Protein AF-A0ABD1AX30-F1 (afdb_monomer)

Foldseek 3Di:
DDPDPPVVVVVVVVVVVVVVVVVVVVVVVVVPPDPPWDKDKDQDPDAAPDWDWDFDDDPVDTPGIDIDHHRDIDMDIHD

Organism: NCBI:txid228776

Sequence (79 aa):
MAFSDKPHYILMFMISSTLVLFATALDVSTFATFPGEKHVVIYNVVPNRQLLYAHCKSSEIDFGMIQIHGILDFLLTFR

Nearest PDB structures (foldseek):
  7e3n-assembly1_A-2  TM=3.123E-01  e=4.889E+00  Trypanosoma brucei brucei TREU927

pLDDT: mean 72.46, std 11.46, range [42.72, 88.69]

Mean predicted aligned error: 15.59 Å

Radius of gyration: 27.98 Å; Cα contacts (8 Å, |Δi|>4): 77; chains: 1; bounding box: 55×11×78 Å

Structure (mmCIF, N/CA/C/O backbone):
data_AF-A0ABD1AX30-F1
#
_entry.id   AF-A0ABD1AX30-F1
#
loop_
_atom_site.group_PDB
_atom_site.id
_atom_site.type_symbol
_atom_site.label_atom_id
_atom_site.label_alt_id
_atom_site.label_comp_id
_atom_site.label_asym_id
_atom_site.label_entity_id
_atom_site.label_seq_id
_atom_site.pdbx_PDB_ins_code
_atom_site.Cartn_x
_atom_site.Cartn_y
_atom_site.Cartn_z
_atom_site.occupancy
_atom_site.B_iso_or_equiv
_atom_site.auth_seq_id
_atom_site.auth_comp_id
_atom_site.auth_asym_id
_atom_site.auth_atom_id
_atom_site.pdbx_PDB_model_num
ATOM 1 N N . MET A 1 1 ? 37.987 0.449 -48.235 1.00 42.72 1 MET A N 1
ATOM 2 C CA . MET A 1 1 ? 36.718 -0.094 -47.708 1.00 42.72 1 MET A CA 1
ATOM 3 C C . MET A 1 1 ? 35.630 0.289 -48.695 1.00 42.72 1 MET A C 1
ATOM 5 O O . MET A 1 1 ? 35.309 1.464 -48.792 1.00 42.72 1 MET A O 1
ATOM 9 N N . ALA A 1 2 ? 35.184 -0.656 -49.524 1.00 47.62 2 ALA A N 1
ATOM 10 C CA . ALA A 1 2 ? 34.179 -0.405 -50.552 1.00 47.62 2 ALA A CA 1
ATOM 11 C C . ALA A 1 2 ? 32.799 -0.338 -49.887 1.00 47.62 2 ALA A C 1
ATOM 13 O O . ALA A 1 2 ? 32.218 -1.364 -49.537 1.00 47.62 2 ALA A O 1
ATOM 14 N N . PHE A 1 3 ? 32.307 0.875 -49.646 1.00 52.22 3 PHE A N 1
ATOM 15 C CA . PHE A 1 3 ? 30.944 1.076 -49.175 1.00 52.22 3 PHE A CA 1
ATOM 16 C C . PHE A 1 3 ? 29.983 0.980 -50.367 1.00 52.22 3 PHE A C 1
ATOM 18 O O . PHE A 1 3 ? 29.700 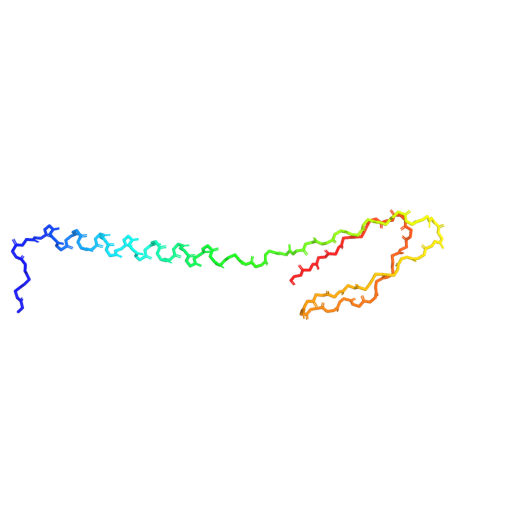1.964 -51.033 1.00 52.22 3 PHE A O 1
ATOM 25 N N . SER A 1 4 ? 29.500 -0.247 -50.575 1.00 56.88 4 SER A N 1
ATOM 26 C CA . SER A 1 4 ? 28.150 -0.610 -51.023 1.00 56.88 4 SER A CA 1
ATOM 27 C C . SER A 1 4 ? 27.634 -0.071 -52.362 1.00 56.88 4 SER A C 1
ATOM 29 O O . SER A 1 4 ? 27.111 1.035 -52.460 1.00 56.88 4 SER A O 1
ATOM 31 N N . ASP A 1 5 ? 27.569 -0.968 -53.346 1.00 63.50 5 ASP A N 1
ATOM 32 C CA . ASP A 1 5 ? 26.862 -0.771 -54.618 1.00 63.50 5 ASP A CA 1
ATOM 33 C C . ASP A 1 5 ? 25.320 -0.768 -54.490 1.00 63.50 5 ASP A C 1
ATOM 35 O O . ASP A 1 5 ? 24.612 -0.729 -55.497 1.00 63.50 5 ASP A O 1
ATOM 39 N N . LYS A 1 6 ? 24.753 -0.832 -53.271 1.00 69.56 6 LYS A N 1
ATOM 40 C CA . LYS A 1 6 ? 23.295 -0.851 -53.048 1.00 69.56 6 LYS A CA 1
ATOM 41 C C . LYS A 1 6 ? 22.887 -0.012 -51.823 1.00 69.56 6 LYS A C 1
ATOM 43 O O . LYS A 1 6 ? 22.747 -0.553 -50.720 1.00 69.56 6 LYS A O 1
ATOM 48 N N . PRO A 1 7 ? 22.616 1.296 -51.997 1.00 75.38 7 PRO A N 1
ATOM 49 C CA . PRO A 1 7 ? 22.283 2.209 -50.895 1.00 75.38 7 PRO A CA 1
ATOM 50 C C . PRO A 1 7 ? 21.006 1.806 -50.140 1.00 75.38 7 PRO A C 1
ATOM 52 O O . PRO A 1 7 ? 20.883 2.049 -48.941 1.00 75.38 7 PRO A O 1
ATOM 55 N N . HIS A 1 8 ? 20.081 1.114 -50.811 1.00 75.62 8 HIS A N 1
ATOM 56 C CA . HIS A 1 8 ? 18.832 0.639 -50.216 1.00 75.62 8 HIS A CA 1
ATOM 57 C C . HIS A 1 8 ? 19.042 -0.354 -49.067 1.00 75.62 8 HIS A C 1
ATOM 59 O O . HIS A 1 8 ? 18.307 -0.304 -48.087 1.00 75.62 8 HIS A O 1
ATOM 65 N N . TYR A 1 9 ? 20.055 -1.223 -49.142 1.00 80.00 9 TYR A N 1
ATOM 66 C CA . TYR A 1 9 ? 20.313 -2.199 -48.078 1.00 80.00 9 TYR A CA 1
ATOM 67 C C . TYR A 1 9 ? 20.865 -1.535 -46.816 1.00 80.00 9 TYR A C 1
ATOM 69 O O . TYR A 1 9 ? 20.474 -1.905 -45.712 1.00 80.00 9 TYR A O 1
ATOM 77 N N . ILE A 1 10 ? 21.715 -0.515 -46.972 1.00 84.31 10 ILE A N 1
ATOM 78 C CA . ILE A 1 10 ? 22.216 0.274 -45.839 1.00 84.31 10 ILE A CA 1
ATOM 79 C C . ILE A 1 10 ? 21.058 1.021 -45.175 1.00 84.31 10 ILE A C 1
ATOM 81 O O . ILE A 1 10 ? 20.930 0.994 -43.954 1.00 84.31 10 ILE A O 1
ATOM 85 N N . LEU A 1 11 ? 20.182 1.640 -45.970 1.00 84.06 11 LEU A N 1
ATOM 86 C CA . LEU A 1 11 ? 19.019 2.356 -45.452 1.00 84.06 11 LEU A CA 1
ATOM 87 C C . LEU A 1 11 ? 18.082 1.428 -44.664 1.00 84.06 11 LEU A C 1
ATOM 89 O O . LEU A 1 11 ? 17.696 1.754 -43.544 1.00 84.06 11 LEU A O 1
ATOM 93 N N . MET A 1 12 ? 17.763 0.254 -45.215 1.00 84.25 12 MET A N 1
ATOM 94 C CA . MET A 1 12 ? 16.923 -0.740 -44.537 1.00 84.25 12 MET A CA 1
ATOM 95 C C . MET A 1 12 ? 17.561 -1.239 -43.236 1.00 84.25 12 MET A C 1
ATOM 97 O O . MET A 1 12 ? 16.866 -1.406 -42.235 1.00 84.25 12 MET A O 1
ATOM 101 N N . PHE A 1 13 ? 18.883 -1.419 -43.217 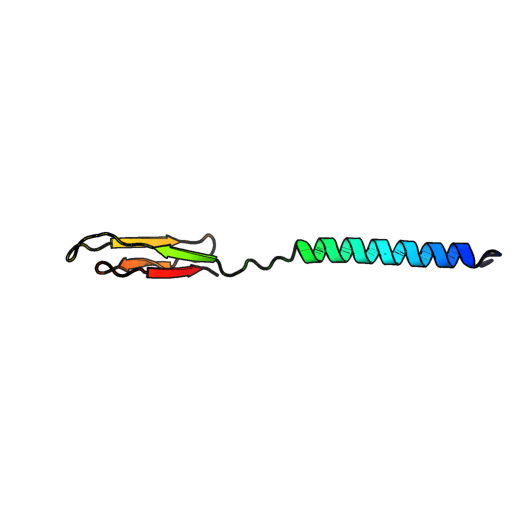1.00 85.38 13 PHE A N 1
ATOM 102 C CA . PHE A 1 13 ? 19.611 -1.816 -42.014 1.00 85.38 13 PHE A CA 1
ATOM 103 C C . PHE A 1 13 ? 19.547 -0.748 -40.911 1.00 85.38 13 PHE A C 1
ATOM 105 O O . PHE A 1 13 ? 19.302 -1.081 -39.753 1.00 85.38 13 PHE A O 1
ATOM 112 N N . MET A 1 14 ? 19.696 0.533 -41.262 1.00 86.69 14 MET A N 1
ATOM 113 C CA . MET A 1 14 ? 19.590 1.650 -40.311 1.00 86.69 14 MET A CA 1
ATOM 114 C C . MET A 1 14 ? 18.168 1.807 -39.749 1.00 86.69 14 MET A C 1
ATOM 116 O O . MET A 1 14 ? 17.988 2.066 -38.559 1.00 86.69 14 MET A O 1
ATOM 120 N N . ILE A 1 15 ? 17.141 1.615 -40.581 1.00 88.69 15 ILE A N 1
ATOM 121 C CA . ILE A 1 15 ? 15.740 1.630 -40.131 1.00 88.69 15 ILE A CA 1
ATOM 122 C C . ILE A 1 15 ? 15.470 0.444 -39.194 1.00 88.69 15 ILE A C 1
ATOM 124 O O . ILE A 1 15 ? 14.877 0.611 -38.132 1.00 88.69 15 ILE A O 1
ATOM 128 N N . SER A 1 16 ? 15.947 -0.753 -39.541 1.00 87.81 16 SER A N 1
ATOM 129 C CA . SER A 1 16 ? 15.766 -1.933 -38.691 1.00 87.81 16 SE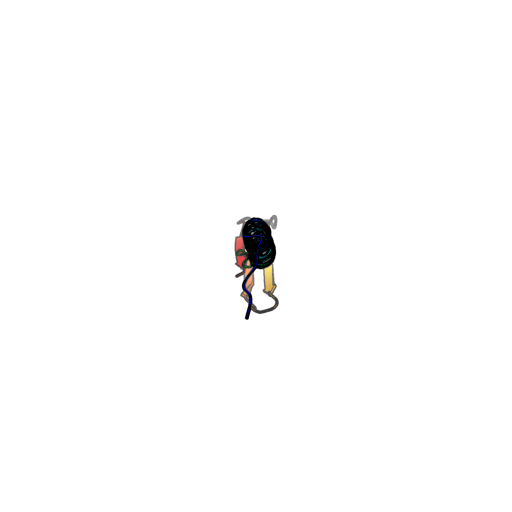R A CA 1
ATOM 130 C C . SER A 1 16 ? 16.467 -1.786 -37.341 1.00 87.81 16 SER A C 1
ATOM 132 O O . SER A 1 16 ? 15.889 -2.149 -36.319 1.00 87.81 16 SER A O 1
ATOM 134 N N . SER A 1 17 ? 17.698 -1.272 -37.310 1.00 85.44 17 SER A N 1
ATOM 135 C CA . SER A 1 17 ? 18.460 -1.131 -36.065 1.00 85.44 17 SER A CA 1
ATOM 136 C C . SER A 1 17 ? 17.856 -0.077 -35.139 1.00 85.44 17 SER A C 1
ATOM 138 O O . SER A 1 17 ? 17.746 -0.312 -33.936 1.00 85.44 17 SER A O 1
ATOM 140 N N . THR A 1 18 ? 17.391 1.046 -35.690 1.00 87.44 18 THR A N 1
ATOM 141 C CA . THR A 1 18 ? 16.686 2.074 -34.911 1.00 87.44 18 THR A CA 1
ATOM 142 C C . THR A 1 18 ? 15.370 1.561 -34.333 1.00 87.44 18 THR A C 1
ATOM 144 O O . THR A 1 18 ? 15.120 1.781 -33.151 1.00 87.44 18 THR A O 1
ATOM 147 N N . LEU A 1 19 ? 14.564 0.816 -35.099 1.00 87.19 19 LEU A N 1
ATOM 148 C CA . LEU A 1 19 ? 13.317 0.221 -34.598 1.00 87.19 19 LEU A CA 1
ATOM 149 C C . LEU A 1 19 ? 13.555 -0.755 -33.439 1.00 87.19 19 LEU A C 1
ATOM 151 O O . LEU A 1 19 ? 12.832 -0.710 -32.444 1.00 87.19 19 LEU A O 1
ATOM 155 N N . VAL A 1 20 ? 14.585 -1.599 -33.539 1.00 87.44 20 VAL A N 1
ATOM 156 C CA . VAL A 1 20 ? 14.975 -2.511 -32.451 1.00 87.44 20 VAL A CA 1
ATOM 157 C C . VAL A 1 20 ? 15.398 -1.720 -31.213 1.00 87.44 20 VAL A C 1
ATOM 159 O O . VAL A 1 20 ? 14.953 -2.029 -30.111 1.00 87.44 20 VAL A O 1
ATOM 162 N N . LEU A 1 21 ? 16.192 -0.662 -31.387 1.00 84.00 21 LEU A N 1
ATOM 163 C CA . LEU A 1 21 ? 16.647 0.180 -30.283 1.00 84.00 21 LEU A CA 1
ATOM 164 C C . LEU A 1 21 ? 15.470 0.871 -29.573 1.00 84.00 21 LEU A C 1
ATOM 166 O O . LEU A 1 21 ? 15.397 0.848 -28.344 1.00 84.00 21 LEU A O 1
ATOM 170 N N . PHE A 1 22 ? 14.494 1.388 -30.325 1.00 82.75 22 PHE A N 1
ATOM 171 C CA . PHE A 1 22 ? 13.258 1.938 -29.761 1.00 82.75 22 PHE A CA 1
ATOM 172 C C . PHE A 1 22 ? 12.416 0.888 -29.036 1.00 82.75 22 PHE A C 1
ATOM 174 O O . PHE A 1 22 ? 11.934 1.171 -27.943 1.00 82.75 22 PHE A O 1
ATOM 181 N N . ALA A 1 23 ? 12.266 -0.318 -29.591 1.00 79.94 23 ALA A N 1
ATOM 182 C CA . ALA A 1 23 ? 11.530 -1.395 -28.932 1.00 79.94 23 ALA A CA 1
ATOM 183 C C . ALA A 1 23 ? 12.180 -1.786 -27.595 1.00 79.94 23 ALA A C 1
ATOM 185 O O . ALA A 1 23 ? 11.486 -1.901 -26.588 1.00 79.94 23 ALA A O 1
ATOM 186 N N . THR A 1 24 ? 13.512 -1.900 -27.556 1.00 78.38 24 THR A N 1
ATOM 187 C CA . THR A 1 24 ? 14.245 -2.195 -26.313 1.00 78.38 24 THR A CA 1
ATOM 188 C C . THR A 1 24 ? 14.164 -1.061 -25.292 1.00 78.38 24 THR A C 1
ATOM 190 O O . THR A 1 24 ? 14.008 -1.316 -24.102 1.00 78.38 24 THR A O 1
ATOM 193 N N . ALA A 1 25 ? 14.222 0.198 -25.733 1.00 74.19 25 ALA A N 1
ATOM 194 C CA . ALA A 1 25 ? 14.092 1.348 -24.843 1.00 74.19 25 ALA A CA 1
ATOM 195 C C . ALA A 1 25 ? 12.668 1.482 -24.279 1.00 74.19 25 ALA A C 1
ATOM 197 O O . ALA A 1 25 ? 12.500 1.840 -23.113 1.00 74.19 25 ALA A O 1
ATOM 198 N N . LEU A 1 26 ? 11.649 1.171 -25.086 1.00 71.88 26 LEU A N 1
ATOM 199 C CA . LEU A 1 26 ? 10.253 1.181 -24.661 1.00 71.88 26 LEU A CA 1
ATOM 200 C C . LEU A 1 26 ? 9.987 0.092 -23.615 1.00 71.88 26 LEU A C 1
ATOM 202 O O . LEU A 1 26 ? 9.390 0.395 -22.585 1.00 71.88 26 LEU A O 1
ATOM 206 N N . ASP A 1 27 ? 10.501 -1.120 -23.829 1.00 62.94 27 ASP A N 1
ATOM 207 C CA . ASP A 1 27 ? 10.405 -2.229 -22.872 1.00 62.94 27 ASP A CA 1
ATOM 208 C C . ASP A 1 27 ? 11.052 -1.856 -21.523 1.00 62.94 27 ASP A C 1
ATOM 210 O O . ASP A 1 27 ? 10.424 -1.934 -20.466 1.00 62.94 27 ASP A O 1
ATOM 214 N N . VAL A 1 28 ? 12.260 -1.278 -21.553 1.00 60.31 28 VAL A N 1
ATOM 215 C CA . VAL A 1 28 ? 12.936 -0.759 -20.349 1.00 60.31 28 VAL A CA 1
ATOM 216 C C . VAL A 1 28 ? 12.127 0.351 -19.662 1.00 60.31 28 VAL A C 1
ATOM 218 O O . VAL A 1 28 ? 12.059 0.388 -18.433 1.00 60.31 28 VAL A O 1
ATOM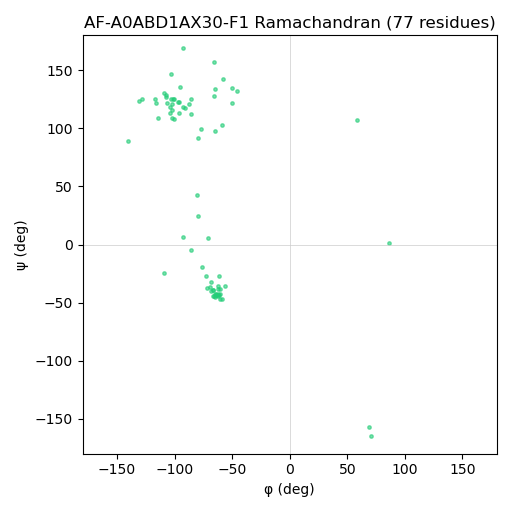 221 N N . SER A 1 29 ? 11.469 1.231 -20.422 1.00 59.06 29 SER A N 1
ATOM 222 C CA . SER A 1 29 ? 10.621 2.286 -19.850 1.00 59.06 29 SER A CA 1
ATOM 223 C C . SER A 1 29 ? 9.356 1.741 -19.179 1.00 59.06 29 SER A C 1
ATOM 225 O O . SER A 1 29 ? 8.925 2.291 -18.167 1.00 59.06 29 SER A O 1
ATOM 227 N N . THR A 1 30 ? 8.793 0.632 -19.671 1.00 57.03 30 THR A N 1
ATOM 228 C CA . THR A 1 30 ? 7.638 -0.021 -19.035 1.00 57.03 30 THR A CA 1
ATOM 229 C C . THR A 1 30 ? 8.000 -0.739 -17.738 1.00 57.03 30 THR A C 1
ATOM 231 O O . THR A 1 30 ? 7.164 -0.816 -16.842 1.00 57.03 30 THR A O 1
ATOM 234 N N . PHE A 1 31 ? 9.249 -1.190 -17.582 1.00 55.34 31 PHE A N 1
ATOM 235 C CA . PHE A 1 31 ? 9.756 -1.686 -16.296 1.00 55.34 31 PHE A CA 1
ATOM 236 C C . PHE A 1 31 ? 10.088 -0.563 -15.306 1.00 55.34 31 PHE A C 1
ATOM 238 O O . PHE A 1 31 ? 10.119 -0.800 -14.099 1.00 55.34 31 PHE A O 1
ATOM 245 N N . ALA A 1 32 ? 10.268 0.670 -15.784 1.00 54.50 32 ALA A N 1
ATOM 246 C CA . ALA A 1 32 ? 10.362 1.862 -14.949 1.00 54.50 32 ALA A CA 1
ATOM 247 C C . ALA A 1 32 ? 8.972 2.363 -14.508 1.00 54.50 32 ALA A C 1
ATOM 249 O O . ALA A 1 32 ? 8.700 3.563 -14.477 1.00 54.50 32 ALA A O 1
ATOM 250 N N . THR A 1 33 ? 8.073 1.456 -14.117 1.00 51.19 33 THR A N 1
ATOM 251 C CA . THR A 1 33 ? 7.004 1.820 -13.190 1.00 51.19 33 THR A CA 1
ATOM 252 C C . THR A 1 33 ? 7.669 2.184 -11.873 1.00 51.19 33 THR A C 1
ATOM 254 O O . THR A 1 33 ? 8.019 1.308 -11.079 1.00 51.19 33 THR A O 1
ATOM 257 N N . PHE A 1 34 ? 7.874 3.482 -11.647 1.00 55.59 34 PHE A N 1
ATOM 258 C CA . PHE A 1 34 ? 8.097 4.000 -10.304 1.00 55.59 34 PHE A CA 1
ATOM 259 C C . PHE A 1 34 ? 7.050 3.351 -9.391 1.00 55.59 34 PHE A C 1
ATOM 261 O O . PHE A 1 34 ? 5.879 3.305 -9.790 1.00 55.59 34 PHE A O 1
ATOM 268 N N . PRO A 1 35 ? 7.424 2.807 -8.220 1.00 56.34 35 PRO A N 1
ATOM 269 C CA . PRO A 1 35 ? 6.430 2.356 -7.265 1.00 56.34 35 PRO A CA 1
ATOM 270 C C . PRO A 1 35 ? 5.577 3.581 -6.932 1.00 56.34 35 PRO A C 1
ATOM 272 O O . PRO A 1 35 ? 6.030 4.503 -6.261 1.00 56.34 35 PRO A O 1
ATOM 275 N N . GLY A 1 36 ? 4.380 3.651 -7.516 1.00 61.28 36 GLY A N 1
ATOM 276 C CA . GLY A 1 36 ? 3.419 4.689 -7.179 1.00 61.28 36 GLY A CA 1
ATOM 277 C C . GLY A 1 36 ? 3.131 4.589 -5.688 1.00 61.28 36 GLY A C 1
ATOM 278 O O . GLY A 1 36 ? 3.100 3.476 -5.155 1.00 61.28 36 GLY A O 1
ATOM 279 N N . GLU A 1 37 ? 2.956 5.733 -5.027 1.00 66.12 37 GLU A N 1
ATOM 280 C CA . GLU A 1 37 ? 2.620 5.772 -3.604 1.00 66.12 37 GLU A CA 1
ATOM 281 C C . GLU A 1 37 ? 1.434 4.835 -3.346 1.00 66.12 37 GLU A C 1
ATOM 283 O O . GLU A 1 37 ? 0.378 4.928 -3.984 1.00 66.12 37 GLU A O 1
ATOM 288 N N . LYS A 1 38 ? 1.639 3.856 -2.465 1.00 69.38 38 LYS A N 1
ATOM 289 C CA . LYS A 1 38 ? 0.618 2.868 -2.133 1.00 69.38 38 LYS A CA 1
ATOM 290 C C . LYS A 1 38 ? -0.146 3.388 -0.930 1.00 69.38 38 LYS A C 1
ATOM 292 O O . LYS A 1 38 ? 0.408 3.564 0.151 1.00 69.38 38 LYS A O 1
ATOM 297 N N . HIS A 1 39 ? -1.440 3.604 -1.105 1.00 72.62 39 HIS A N 1
ATOM 298 C CA . HIS A 1 39 ? -2.310 4.016 -0.013 1.00 72.62 39 HIS A CA 1
ATOM 299 C C . HIS A 1 39 ? -3.007 2.798 0.596 1.00 72.62 39 HIS A C 1
ATOM 301 O O . HIS A 1 39 ? -3.514 1.936 -0.125 1.00 72.62 39 HIS A O 1
ATOM 307 N N . VAL A 1 40 ? -3.047 2.734 1.925 1.00 74.19 40 VAL A N 1
ATOM 308 C CA . VAL A 1 40 ? -3.803 1.739 2.691 1.00 74.19 40 VAL A CA 1
ATOM 309 C C . VAL A 1 40 ? -4.857 2.480 3.503 1.00 74.19 40 VAL A C 1
ATOM 311 O O . VAL A 1 40 ? -4.540 3.395 4.261 1.00 74.19 40 VAL A O 1
ATOM 314 N N . VAL A 1 41 ? -6.118 2.083 3.349 1.00 77.19 41 VAL A N 1
ATOM 315 C CA . VAL A 1 41 ? -7.236 2.636 4.122 1.00 77.19 41 VAL A CA 1
ATOM 316 C C . VAL A 1 41 ? -7.602 1.650 5.223 1.00 77.19 41 VAL A C 1
ATOM 318 O O . VAL A 1 41 ? -7.871 0.481 4.939 1.00 77.19 41 VAL A O 1
ATOM 321 N N . ILE A 1 42 ? -7.622 2.113 6.471 1.00 78.94 42 ILE A N 1
ATOM 322 C CA . ILE A 1 42 ? -8.111 1.335 7.610 1.00 78.94 42 ILE A CA 1
ATOM 323 C C . ILE A 1 42 ? -9.528 1.811 7.928 1.00 78.94 42 ILE A C 1
ATOM 325 O O . ILE A 1 42 ? -9.722 2.905 8.459 1.00 78.94 42 ILE A O 1
ATOM 329 N N . TYR A 1 43 ? -10.508 0.964 7.611 1.00 76.94 43 TYR A N 1
ATOM 330 C CA . TYR A 1 43 ? -11.911 1.168 7.969 1.00 76.94 43 TYR A CA 1
ATOM 331 C C . TYR A 1 43 ? -12.167 0.618 9.368 1.00 76.94 43 TYR A C 1
ATOM 333 O O . TYR A 1 43 ? -12.107 -0.596 9.589 1.00 76.94 43 TYR A O 1
ATOM 341 N N . ASN A 1 44 ? -12.445 1.507 10.319 1.00 73.12 44 ASN A N 1
ATOM 342 C CA . ASN A 1 44 ? -12.680 1.119 11.701 1.00 73.12 44 ASN A CA 1
ATOM 343 C C . ASN A 1 44 ? -14.179 1.118 12.034 1.00 73.12 44 ASN A C 1
ATOM 345 O O . ASN A 1 44 ? -14.792 2.168 12.190 1.00 73.12 44 ASN A O 1
ATOM 349 N N . VAL A 1 45 ? -14.760 -0.070 12.214 1.00 76.75 45 VAL A N 1
ATOM 350 C CA . VAL A 1 45 ? -16.166 -0.246 12.644 1.00 76.75 45 VAL A CA 1
ATOM 351 C C . VAL A 1 45 ? -16.316 -0.391 14.161 1.00 76.75 45 VAL A C 1
ATOM 353 O O . VAL A 1 45 ? -17.396 -0.705 14.664 1.00 76.75 45 VAL A O 1
ATOM 356 N N . VAL A 1 46 ? -15.224 -0.206 14.904 1.00 74.50 46 VAL A N 1
ATOM 357 C CA . VAL A 1 46 ? -15.201 -0.370 16.354 1.00 74.50 46 VAL A CA 1
ATOM 358 C C . VAL A 1 46 ? -16.087 0.700 17.018 1.00 74.50 46 VAL A C 1
ATOM 360 O O . VAL A 1 46 ? -15.937 1.893 16.739 1.00 74.50 46 VAL A O 1
ATOM 363 N N . PRO A 1 47 ? -17.025 0.304 17.900 1.00 70.31 47 PRO A N 1
ATOM 364 C CA . PRO A 1 47 ? -17.966 1.229 18.518 1.00 70.31 47 PRO A CA 1
ATOM 365 C C . PRO A 1 47 ? -17.281 2.247 19.441 1.00 70.31 47 PRO A C 1
ATOM 367 O O . PRO A 1 47 ? -16.199 2.019 19.986 1.00 70.31 47 PRO A O 1
ATOM 370 N N . ASN A 1 48 ? -17.954 3.384 19.651 1.00 65.88 48 ASN A N 1
ATOM 371 C CA . ASN A 1 48 ? -17.470 4.463 20.514 1.00 65.88 48 ASN A CA 1
ATOM 372 C C . ASN A 1 48 ? -17.033 3.935 21.894 1.00 65.88 48 ASN A C 1
ATOM 374 O O . ASN A 1 48 ? -17.772 3.188 22.535 1.00 65.88 48 ASN A O 1
ATOM 378 N N . ARG A 1 49 ? -15.865 4.409 22.362 1.00 68.19 49 ARG A N 1
ATOM 379 C CA . ARG A 1 49 ? -15.143 4.035 23.605 1.00 68.19 49 ARG A CA 1
ATOM 380 C C . ARG A 1 49 ? -14.207 2.825 23.529 1.00 68.19 49 ARG A C 1
ATOM 382 O O . ARG A 1 49 ? -13.577 2.511 24.534 1.00 68.19 49 ARG A O 1
ATOM 389 N N . GLN A 1 50 ? -14.066 2.183 22.375 1.00 71.50 50 GLN A N 1
ATOM 390 C CA . GLN A 1 50 ? -13.018 1.186 22.145 1.00 71.50 50 GLN A CA 1
ATOM 391 C C . GLN A 1 50 ? -11.881 1.790 21.304 1.00 71.50 50 GLN A C 1
ATOM 393 O O . GLN A 1 50 ? -12.105 2.679 20.480 1.00 71.50 50 GLN A O 1
ATOM 398 N N . LEU A 1 51 ? -10.651 1.342 21.565 1.00 76.00 51 LEU A N 1
ATOM 399 C CA . LEU A 1 51 ? -9.434 1.826 20.911 1.00 76.00 51 LEU A CA 1
ATOM 400 C C . LEU A 1 51 ? -8.913 0.760 19.954 1.00 76.00 51 LEU A C 1
ATOM 402 O O . LEU A 1 51 ? -8.720 -0.388 20.358 1.00 76.00 51 LEU A O 1
ATOM 406 N N . LEU A 1 52 ? -8.663 1.150 18.705 1.00 81.44 52 LEU A N 1
ATOM 407 C CA . LEU A 1 52 ? -7.981 0.303 17.735 1.00 81.44 52 LEU A CA 1
ATOM 408 C C . LEU A 1 52 ? -6.503 0.693 17.703 1.00 81.44 52 LEU A C 1
ATOM 410 O O . LEU A 1 52 ? -6.159 1.843 17.432 1.00 81.44 52 LEU A O 1
ATOM 414 N N . TYR A 1 53 ? -5.636 -0.278 17.967 1.00 83.50 53 TYR A N 1
ATOM 415 C CA . TYR A 1 53 ? -4.194 -0.127 17.832 1.00 83.50 53 TYR A CA 1
ATOM 416 C C . TYR A 1 53 ? -3.740 -0.833 16.558 1.00 83.50 53 TYR A C 1
ATOM 418 O O . TYR A 1 53 ? -3.827 -2.056 16.462 1.00 83.50 53 TYR A O 1
ATOM 426 N N . ALA A 1 54 ? -3.266 -0.063 15.583 1.00 82.38 54 ALA A N 1
ATOM 427 C CA . ALA A 1 54 ? -2.754 -0.581 14.323 1.00 82.38 54 ALA A CA 1
ATOM 428 C C . ALA A 1 54 ? -1.228 -0.457 14.296 1.00 82.38 54 ALA A C 1
ATOM 430 O O . ALA A 1 54 ? -0.69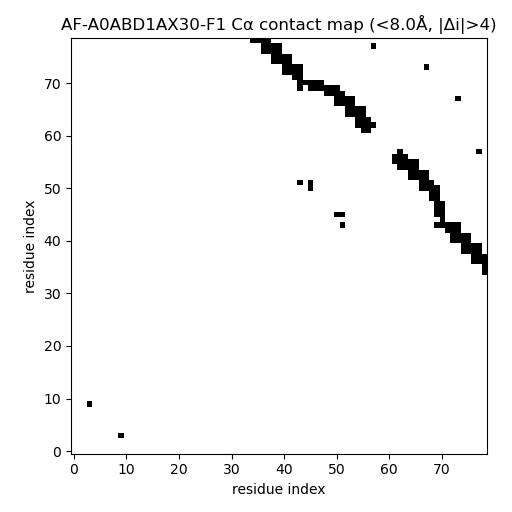4 0.644 14.410 1.00 82.38 54 ALA A O 1
ATOM 431 N N . HIS A 1 55 ? -0.523 -1.577 14.132 1.00 85.00 55 HIS A N 1
ATOM 432 C CA . HIS A 1 55 ? 0.913 -1.567 13.864 1.00 85.00 55 HIS A CA 1
ATOM 433 C C . HIS A 1 55 ? 1.138 -1.541 12.355 1.00 85.00 55 HIS A C 1
ATOM 435 O O . HIS A 1 55 ? 0.732 -2.473 11.658 1.00 85.00 55 HIS A O 1
ATOM 441 N N . CYS A 1 56 ? 1.758 -0.479 11.851 1.00 80.94 56 CYS A N 1
ATOM 442 C CA . CYS A 1 56 ? 1.913 -0.270 10.418 1.00 80.94 56 CYS A CA 1
ATOM 443 C C . CYS A 1 56 ? 3.385 -0.326 10.029 1.00 80.94 56 CYS A C 1
ATOM 445 O O . CYS A 1 56 ? 4.149 0.587 10.317 1.00 80.94 56 CYS A O 1
ATOM 447 N N . LYS A 1 57 ? 3.772 -1.398 9.338 1.00 83.44 57 LYS A N 1
ATOM 448 C CA . LYS A 1 57 ? 5.150 -1.623 8.912 1.00 83.44 57 LYS A CA 1
ATOM 449 C C . LYS A 1 57 ? 5.205 -1.996 7.436 1.00 83.44 57 LYS A C 1
ATOM 451 O O . LYS A 1 57 ? 4.591 -2.973 7.013 1.00 83.44 57 LYS A O 1
ATOM 456 N N . SER A 1 58 ? 5.966 -1.218 6.679 1.00 79.94 58 SER A N 1
ATOM 457 C CA . SER A 1 58 ? 6.445 -1.547 5.339 1.00 79.94 58 SER A CA 1
ATOM 458 C C . SER A 1 58 ? 7.831 -2.196 5.425 1.00 79.94 58 SER A C 1
ATOM 460 O O . SER A 1 58 ? 8.466 -2.202 6.482 1.00 79.94 58 SER A O 1
ATOM 462 N N . SER A 1 59 ? 8.315 -2.757 4.318 1.00 79.94 59 SER A N 1
ATOM 463 C CA . SER A 1 59 ? 9.647 -3.372 4.237 1.00 79.94 59 SER A CA 1
ATOM 464 C C . SER A 1 59 ? 10.770 -2.407 4.624 1.00 79.94 59 SER A C 1
ATOM 466 O O . SER A 1 59 ? 11.742 -2.828 5.244 1.00 79.94 59 SER A O 1
ATOM 468 N N . GLU A 1 60 ? 10.619 -1.125 4.287 1.00 80.12 60 GLU A N 1
ATOM 469 C CA . GLU A 1 60 ? 11.644 -0.092 4.491 1.00 80.12 60 GLU A CA 1
ATOM 470 C C . GLU A 1 60 ? 11.290 0.905 5.602 1.00 80.12 60 GLU A C 1
ATOM 472 O O . GLU A 1 60 ? 12.181 1.509 6.195 1.00 80.12 60 GLU A O 1
ATOM 477 N N . ILE A 1 61 ? 9.997 1.072 5.907 1.00 77.50 61 ILE A N 1
ATOM 478 C CA . ILE A 1 61 ? 9.497 2.107 6.821 1.00 77.50 61 ILE A CA 1
ATOM 479 C C . ILE A 1 61 ? 8.605 1.474 7.881 1.00 77.50 61 ILE A C 1
ATOM 481 O O . ILE A 1 61 ? 7.613 0.819 7.564 1.00 77.50 61 ILE A O 1
ATOM 485 N N . ASP A 1 62 ? 8.931 1.721 9.144 1.00 83.81 62 ASP A N 1
ATOM 486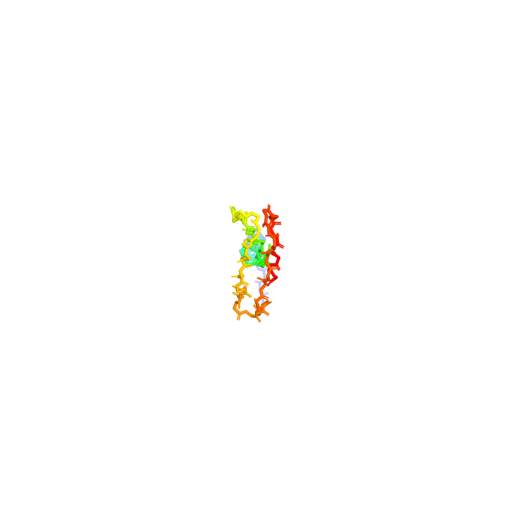 C CA . ASP A 1 62 ? 8.090 1.372 10.282 1.00 83.81 62 ASP A CA 1
ATOM 487 C C . ASP A 1 62 ? 7.382 2.637 10.785 1.00 83.81 62 ASP A C 1
ATOM 489 O O . ASP A 1 62 ? 8.030 3.589 11.222 1.00 83.81 62 ASP A O 1
ATOM 493 N N . PHE A 1 63 ? 6.053 2.668 10.684 1.00 79.19 63 PHE A N 1
ATOM 494 C CA . PHE A 1 63 ? 5.222 3.769 11.182 1.00 79.19 63 PHE A CA 1
ATOM 495 C C . PHE A 1 63 ? 4.878 3.586 12.665 1.00 79.19 63 PHE A C 1
ATOM 497 O O . PHE A 1 63 ? 4.275 4.472 13.274 1.00 79.19 63 PHE A O 1
ATOM 504 N N . GLY A 1 64 ? 5.267 2.454 13.257 1.00 83.88 64 GLY A N 1
ATOM 505 C CA . GLY A 1 64 ? 5.017 2.133 14.646 1.00 83.88 64 GLY A CA 1
ATOM 506 C C . GLY A 1 64 ? 3.541 1.875 14.944 1.00 83.88 64 GLY A C 1
ATOM 507 O O . GLY A 1 64 ? 2.747 1.465 14.091 1.00 83.88 64 GLY A O 1
ATOM 508 N N . MET A 1 65 ? 3.193 2.061 16.215 1.00 85.81 65 MET A N 1
ATOM 509 C CA . MET A 1 65 ? 1.847 1.840 16.736 1.00 85.81 65 MET A CA 1
ATOM 510 C C . MET A 1 65 ? 1.007 3.104 16.580 1.00 85.81 65 MET A C 1
ATOM 512 O O . MET A 1 65 ? 1.322 4.143 17.158 1.00 85.81 65 MET A O 1
ATOM 516 N N . ILE A 1 66 ? -0.098 2.992 15.852 1.00 83.88 66 ILE A N 1
ATOM 517 C CA . ILE A 1 66 ? -1.051 4.074 15.628 1.00 83.88 66 ILE A CA 1
ATOM 518 C C . ILE A 1 66 ? -2.310 3.785 16.436 1.00 83.88 66 ILE A C 1
ATOM 520 O O . 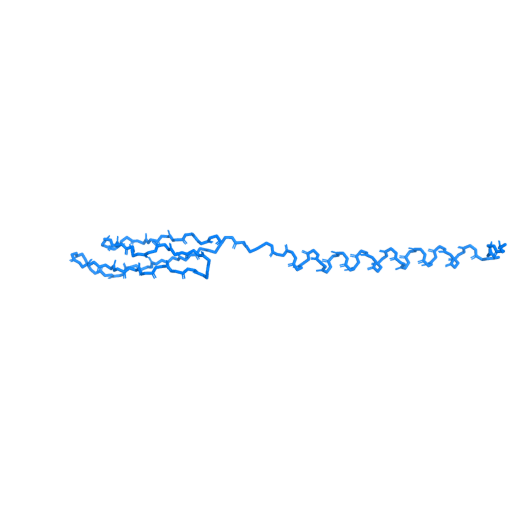ILE A 1 66 ? -2.899 2.708 16.333 1.00 83.88 66 ILE A O 1
ATOM 524 N N . GLN A 1 67 ? -2.720 4.757 17.247 1.00 82.25 67 GLN A N 1
ATOM 525 C CA . GLN A 1 67 ? -3.942 4.686 18.039 1.00 82.25 67 GLN A CA 1
ATOM 526 C C . GLN A 1 67 ? -5.081 5.400 17.309 1.00 82.25 67 GLN A C 1
ATOM 528 O O . GLN A 1 67 ? -5.078 6.625 17.171 1.00 82.25 67 GLN A O 1
ATOM 533 N N . ILE A 1 68 ? -6.075 4.629 16.878 1.00 79.06 68 ILE A N 1
ATOM 534 C CA . ILE A 1 68 ? -7.251 5.120 16.161 1.00 79.06 68 ILE A CA 1
ATOM 535 C C . ILE A 1 68 ? -8.414 5.224 17.154 1.00 79.06 68 ILE A C 1
ATOM 537 O O . ILE A 1 68 ? -8.760 4.263 17.849 1.00 79.06 68 ILE A O 1
ATOM 541 N N . HIS A 1 69 ? -9.002 6.420 17.236 1.00 71.19 69 HIS A N 1
ATOM 542 C CA . HIS A 1 69 ? -10.102 6.738 18.143 1.00 71.19 69 HIS A CA 1
ATOM 543 C C . HIS A 1 69 ? -11.437 6.766 17.386 1.00 71.19 69 HIS A C 1
ATOM 545 O O . HIS A 1 69 ? -11.623 7.588 16.492 1.00 71.19 69 HIS A O 1
ATOM 551 N N . GLY A 1 70 ? -12.393 5.928 17.799 1.00 65.56 70 GLY A N 1
ATOM 552 C CA . GLY A 1 70 ? -13.770 5.956 17.286 1.00 65.56 70 GLY A CA 1
ATOM 553 C C . GLY A 1 70 ? -13.930 5.475 15.836 1.00 65.56 70 GLY A C 1
ATOM 554 O O . GLY A 1 70 ? -13.038 4.848 15.275 1.00 65.56 70 GLY A O 1
ATOM 555 N N . ILE A 1 71 ? -15.090 5.780 15.242 1.00 59.41 71 ILE A N 1
ATOM 556 C CA . ILE A 1 71 ? -15.548 5.340 13.900 1.00 59.41 71 ILE A CA 1
ATOM 557 C C . ILE A 1 71 ? -14.912 6.184 12.767 1.00 59.41 71 ILE A C 1
ATOM 559 O O . ILE A 1 71 ? -15.481 6.366 11.698 1.00 59.41 71 ILE A O 1
ATOM 563 N N . LEU A 1 72 ? -13.750 6.794 13.000 1.00 60.78 72 LEU A N 1
ATOM 564 C CA . LEU A 1 72 ? -13.090 7.595 11.969 1.00 60.78 72 LEU A CA 1
ATOM 565 C C . LEU A 1 72 ? -12.234 6.692 11.081 1.00 60.78 72 LEU A C 1
ATOM 567 O O . LEU A 1 72 ? -11.363 5.973 11.573 1.00 60.78 72 LEU A O 1
ATOM 571 N N . ASP A 1 73 ? -12.478 6.765 9.774 1.00 63.00 73 ASP A N 1
ATOM 572 C CA . ASP A 1 73 ? -11.635 6.135 8.762 1.00 63.00 73 ASP A CA 1
ATOM 573 C C . ASP A 1 73 ? -10.248 6.789 8.767 1.00 63.00 73 ASP A C 1
ATOM 575 O O . ASP A 1 73 ? -10.123 8.018 8.799 1.00 63.00 73 ASP A O 1
ATOM 579 N N . PHE A 1 74 ? -9.196 5.969 8.735 1.00 65.56 74 PHE A N 1
ATOM 580 C CA . PHE A 1 74 ? -7.813 6.44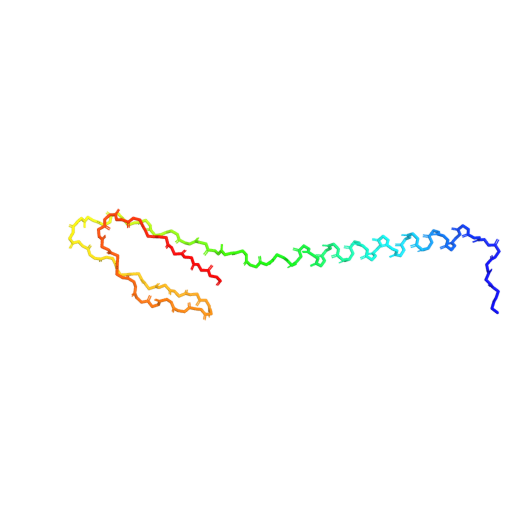1 8.767 1.00 65.56 74 PHE A CA 1
ATOM 581 C C . PHE A 1 74 ? -7.095 6.065 7.467 1.00 65.56 74 PHE A C 1
ATOM 583 O O . PHE A 1 74 ? -7.012 4.889 7.104 1.00 65.56 74 PHE A O 1
ATOM 590 N N . LEU A 1 75 ? -6.579 7.071 6.757 1.00 62.84 75 LEU A N 1
ATOM 591 C CA . LEU A 1 75 ? -5.810 6.891 5.527 1.00 62.84 75 LEU A CA 1
ATOM 592 C C . LEU A 1 75 ? -4.314 6.902 5.849 1.00 62.84 75 LEU A C 1
ATOM 594 O O . LEU A 1 75 ? -3.798 7.887 6.376 1.00 62.84 75 LE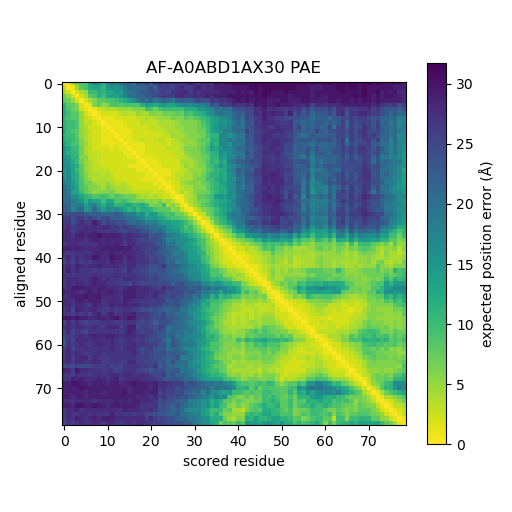U A O 1
ATOM 598 N N . LEU A 1 76 ? -3.618 5.827 5.486 1.00 63.56 76 LEU A N 1
ATOM 599 C CA . LEU A 1 76 ? -2.165 5.731 5.558 1.00 63.56 76 LEU A CA 1
ATOM 600 C C . LEU A 1 76 ? -1.565 5.749 4.160 1.00 63.56 76 LEU A C 1
ATOM 602 O O . LEU A 1 76 ? -1.956 4.975 3.286 1.00 63.56 76 LEU A O 1
ATOM 606 N N . THR A 1 77 ? -0.574 6.609 3.968 1.00 58.84 77 THR A N 1
ATOM 607 C CA . THR A 1 77 ? 0.198 6.682 2.729 1.00 58.84 77 THR A CA 1
ATOM 608 C C . THR A 1 77 ? 1.556 6.042 2.957 1.00 58.84 77 THR A C 1
ATOM 610 O O . THR A 1 77 ? 2.331 6.509 3.792 1.00 58.84 77 THR A O 1
ATOM 613 N N . PHE A 1 78 ? 1.838 4.979 2.209 1.00 57.16 78 PHE A N 1
ATOM 614 C CA . PHE A 1 78 ? 3.138 4.329 2.173 1.00 57.16 78 PHE A CA 1
ATOM 615 C C . PHE A 1 78 ? 3.850 4.748 0.887 1.00 57.16 78 PHE A C 1
ATOM 617 O O . PHE A 1 78 ? 3.305 4.609 -0.210 1.00 57.16 78 PHE A O 1
ATOM 624 N N . ARG A 1 79 ? 5.059 5.285 1.046 1.00 55.59 79 ARG A N 1
ATOM 625 C CA . ARG A 1 79 ? 5.956 5.610 -0.061 1.00 55.59 79 ARG A CA 1
ATOM 626 C C . ARG A 1 79 ? 6.877 4.435 -0.356 1.00 55.59 79 ARG A C 1
ATOM 628 O O . ARG A 1 79 ? 7.253 3.749 0.622 1.00 55.59 79 ARG A O 1
#

Solvent-accessible surface area (backbone atoms only — not comparable to full-atom values): 5030 Å² total; per-residue (Å²): 135,89,83,64,102,51,68,67,60,58,52,52,50,54,52,52,52,50,52,52,51,51,53,54,51,49,54,54,51,65,70,60,62,67,85,67,73,47,73,48,76,48,80,39,84,52,57,82,94,48,78,47,77,46,76,46,71,56,99,89,48,76,73,46,78,42,80,46,72,36,68,55,71,43,82,44,82,43,122

Secondary structure (DSSP, 8-state):
----S-HHHHHHHHHHHHHHHHHHHHHHHHH----PPEEEEE---PPTT-EEEEEEE-SS-EEEEEEEETT--EEEEE-